Protein AF-A0A820LUJ0-F1 (afdb_monomer_lite)

Radius of gyration: 14.45 Å; chains: 1; bounding box: 34×30×37 Å

pLDDT: mean 85.93, std 10.49, range [43.84, 97.5]

Sequence (114 aa):
TFLNFIITHALKACANMEDLQRGSTIRRLISSCIKDDYYISASLIHLYMQCGDITNAQLLFDTTTKKNIINIFLKGYIKNNQPNKAIDLFNEIKNPNEIIINLLFNACAQQKNH

Organism: NCBI:txid392033

Foldseek 3Di:
DVVLVVLLVQLQVLLVVLPPPSNVVSCVVCVVPCLVDPSNLLSSLLSCLSNVVNVVNVVSVVSDDDPVSLLSNLVSCLVNVNLVVNVVSLVPDPDDDPSSVVSNVVSVVVVVVD

Secondary structure (DSSP, 8-state):
-HHHHHHHHHHHHHHHTT-HHHHHHHHHHTTTTTTT-HHHHHHHHHHHHHTT-HHHHHHHHTT---HHHHHHHHHHHHHTT-HHHHHHHHHT-SS--HHHHHHHHHHHHHHTT-

InterPro domains:
  IPR002885 Pentatricopeptide repeat [PF01535] (71-94)
  IPR002885 Pentatricopeptide repeat [TIGR00756] (70-94)
  IPR011990 Tetratricopeptide-like helical domain superfamily [G3DSA:1.25.40.10] (1-114)
  IPR046960 Pentatricopeptide repeat-containing protein At4g14850-like, plant [PTHR47926] (5-110)

Structure (mmCIF, N/CA/C/O backbone):
data_AF-A0A820LUJ0-F1
#
_entry.id   AF-A0A820LUJ0-F1
#
loop_
_atom_site.group_PDB
_atom_site.id
_atom_site.type_symbol
_atom_site.label_atom_id
_atom_site.label_alt_id
_atom_site.label_comp_id
_atom_site.label_asym_id
_atom_site.label_entity_id
_atom_site.label_seq_id
_atom_site.pdbx_PDB_ins_code
_atom_site.Cartn_x
_atom_site.Cartn_y
_atom_site.Cartn_z
_atom_site.occupancy
_atom_site.B_iso_or_equiv
_atom_site.auth_seq_id
_atom_site.auth_comp_id
_atom_site.auth_asym_id
_atom_site.auth_atom_id
_atom_site.pdbx_PDB_model_num
ATOM 1 N N . THR A 1 1 ? 16.596 -9.100 -8.887 1.00 73.62 1 THR A N 1
ATOM 2 C CA . THR A 1 1 ? 17.272 -8.722 -7.621 1.00 73.62 1 THR A CA 1
ATOM 3 C C . THR A 1 1 ? 17.682 -7.253 -7.578 1.00 73.62 1 THR A C 1
ATOM 5 O O . THR A 1 1 ? 17.145 -6.544 -6.744 1.00 73.62 1 THR A O 1
ATOM 8 N N . PHE A 1 2 ? 18.533 -6.737 -8.480 1.00 84.31 2 PHE A N 1
ATOM 9 C CA . PHE A 1 2 ? 18.874 -5.295 -8.509 1.00 84.31 2 PHE A CA 1
ATOM 10 C C . PHE A 1 2 ? 17.823 -4.421 -9.224 1.00 84.31 2 PHE A C 1
ATOM 12 O O . PHE A 1 2 ? 17.428 -3.376 -8.714 1.00 84.31 2 PHE A O 1
ATOM 19 N N . LEU A 1 3 ? 17.288 -4.878 -10.362 1.00 86.12 3 LEU A N 1
ATOM 20 C CA . LEU A 1 3 ? 16.253 -4.141 -11.102 1.00 86.12 3 LEU A CA 1
ATOM 21 C C . LEU A 1 3 ? 14.985 -3.908 -10.257 1.00 86.12 3 LEU A C 1
ATOM 23 O O . LEU A 1 3 ? 14.493 -2.787 -10.173 1.00 86.12 3 LEU A O 1
ATOM 27 N N . ASN A 1 4 ? 14.513 -4.940 -9.552 1.00 88.94 4 ASN A N 1
ATOM 28 C CA . ASN A 1 4 ? 13.347 -4.843 -8.664 1.00 88.94 4 ASN A CA 1
ATOM 29 C C . ASN A 1 4 ? 13.567 -3.835 -7.526 1.00 88.94 4 ASN A C 1
ATOM 31 O O . ASN A 1 4 ? 12.636 -3.132 -7.133 1.00 88.94 4 ASN A O 1
ATOM 35 N N . PHE A 1 5 ? 14.805 -3.711 -7.033 1.00 89.81 5 PHE A N 1
ATOM 36 C CA . PHE A 1 5 ? 15.167 -2.701 -6.041 1.00 89.81 5 PHE A CA 1
ATOM 37 C C . PHE A 1 5 ? 15.033 -1.281 -6.606 1.00 89.81 5 PHE A C 1
ATOM 39 O O . PHE A 1 5 ? 14.419 -0.434 -5.954 1.00 89.81 5 PHE A O 1
ATOM 46 N N . ILE A 1 6 ? 15.533 -1.027 -7.823 1.00 93.75 6 ILE A N 1
ATOM 47 C CA . ILE A 1 6 ? 15.387 0.274 -8.499 1.00 93.75 6 ILE A CA 1
ATOM 48 C C . ILE A 1 6 ? 13.909 0.598 -8.724 1.00 93.75 6 ILE A C 1
ATOM 50 O O . ILE A 1 6 ? 13.467 1.695 -8.390 1.00 93.75 6 ILE A O 1
ATOM 54 N N . ILE A 1 7 ? 13.130 -0.367 -9.221 1.00 93.62 7 ILE A N 1
ATOM 55 C CA . ILE A 1 7 ? 11.686 -0.215 -9.448 1.00 93.62 7 ILE A CA 1
ATOM 56 C C . ILE A 1 7 ? 10.972 0.171 -8.146 1.00 93.62 7 ILE A C 1
ATOM 58 O O . ILE A 1 7 ? 10.219 1.141 -8.112 1.00 93.62 7 ILE A O 1
ATOM 62 N N . THR A 1 8 ? 11.252 -0.547 -7.056 1.00 93.88 8 THR A N 1
ATOM 63 C CA . THR A 1 8 ? 10.688 -0.275 -5.724 1.00 93.88 8 THR A CA 1
ATOM 64 C C . THR A 1 8 ? 11.006 1.156 -5.268 1.00 93.88 8 THR A C 1
ATOM 66 O O . THR A 1 8 ? 10.128 1.852 -4.759 1.00 93.88 8 THR A O 1
ATOM 69 N N . HIS A 1 9 ? 12.240 1.633 -5.469 1.00 94.94 9 HIS A N 1
ATOM 70 C CA . HIS A 1 9 ? 12.636 2.998 -5.100 1.00 94.94 9 HIS A CA 1
ATOM 71 C C . HIS A 1 9 ? 11.980 4.062 -5.980 1.00 94.94 9 HIS A C 1
ATOM 73 O O . HIS A 1 9 ? 11.495 5.063 -5.457 1.00 94.94 9 HIS A O 1
ATOM 79 N N . ALA A 1 10 ? 11.902 3.831 -7.291 1.00 96.44 10 ALA A N 1
ATOM 80 C CA . ALA A 1 10 ? 11.227 4.733 -8.217 1.00 96.44 10 ALA A CA 1
ATOM 81 C C . ALA A 1 10 ? 9.733 4.874 -7.881 1.00 96.44 10 ALA A C 1
ATOM 83 O O . ALA A 1 10 ? 9.208 5.986 -7.840 1.00 96.44 10 ALA A O 1
ATOM 84 N N . LEU A 1 11 ? 9.060 3.765 -7.556 1.00 96.44 11 LEU A N 1
ATOM 85 C CA . LEU A 1 11 ? 7.662 3.770 -7.119 1.00 96.44 11 LEU A CA 1
ATOM 86 C C . LEU A 1 11 ? 7.473 4.526 -5.800 1.00 96.44 11 LEU A C 1
ATOM 88 O O . LEU A 1 11 ? 6.550 5.327 -5.687 1.00 96.44 11 LEU A O 1
ATOM 92 N N . LYS A 1 12 ? 8.365 4.328 -4.820 1.00 95.12 12 LYS A N 1
ATOM 93 C CA . LYS A 1 12 ? 8.344 5.094 -3.562 1.00 95.12 12 LYS A CA 1
ATOM 94 C C . LYS A 1 12 ? 8.543 6.592 -3.795 1.00 95.12 12 LYS A C 1
ATOM 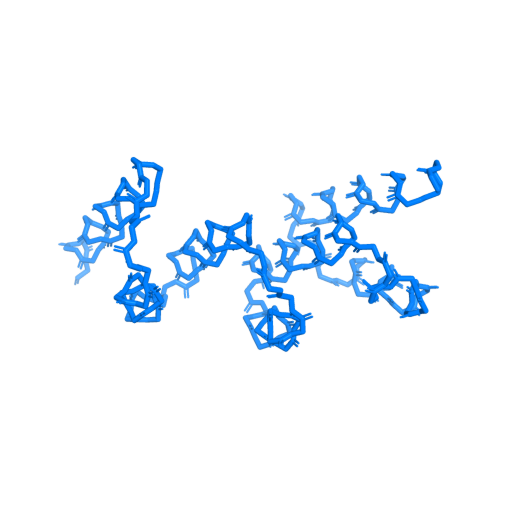96 O O . LYS A 1 12 ? 7.860 7.389 -3.163 1.00 95.12 12 LYS A O 1
ATOM 101 N N . ALA A 1 13 ? 9.436 6.976 -4.707 1.00 97.12 13 ALA A N 1
ATOM 102 C CA . ALA A 1 13 ? 9.630 8.377 -5.069 1.00 97.12 13 ALA A CA 1
ATOM 103 C C . ALA A 1 13 ? 8.364 8.974 -5.704 1.00 97.12 13 ALA A C 1
ATOM 105 O O . ALA A 1 13 ? 7.941 10.052 -5.296 1.00 97.12 13 ALA A O 1
ATOM 106 N N . CYS A 1 14 ? 7.707 8.246 -6.617 1.00 97.50 14 CYS A N 1
ATOM 107 C CA . CYS A 1 14 ? 6.420 8.663 -7.185 1.00 97.50 14 CYS A CA 1
ATOM 108 C C . CYS A 1 14 ? 5.337 8.799 -6.104 1.00 97.50 14 CYS A C 1
ATOM 110 O O . CYS A 1 14 ? 4.591 9.768 -6.117 1.00 97.50 14 CYS A O 1
ATOM 112 N N . ALA A 1 15 ? 5.287 7.873 -5.140 1.00 96.44 15 ALA A N 1
ATOM 113 C CA . ALA A 1 15 ? 4.336 7.909 -4.030 1.00 96.44 15 ALA A CA 1
ATOM 114 C C . ALA A 1 15 ? 4.527 9.147 -3.142 1.00 96.44 15 ALA A C 1
ATOM 116 O O . ALA A 1 15 ? 3.555 9.803 -2.787 1.00 96.44 15 ALA A O 1
ATOM 117 N N . ASN A 1 16 ? 5.777 9.496 -2.823 1.00 95.62 16 ASN A N 1
ATOM 118 C CA . ASN A 1 16 ? 6.098 10.681 -2.023 1.00 95.62 16 ASN A CA 1
ATOM 119 C C . ASN A 1 16 ? 5.792 11.997 -2.754 1.00 95.62 16 ASN A C 1
ATOM 121 O O . ASN A 1 16 ? 5.572 13.014 -2.107 1.00 95.62 16 ASN A O 1
ATOM 125 N N . MET A 1 17 ? 5.814 11.980 -4.088 1.00 96.62 17 MET A N 1
ATOM 126 C CA . MET A 1 17 ? 5.427 13.112 -4.936 1.00 96.62 17 MET A CA 1
ATOM 127 C C . MET A 1 17 ? 3.933 13.104 -5.287 1.00 96.62 17 MET A C 1
ATOM 129 O O . MET A 1 17 ? 3.483 13.995 -5.997 1.00 96.62 17 MET A O 1
ATOM 133 N N . GLU A 1 18 ? 3.192 12.079 -4.853 1.00 95.94 18 GLU A N 1
ATOM 134 C CA . GLU A 1 18 ? 1.799 11.821 -5.238 1.00 95.94 18 GLU A CA 1
ATOM 135 C C . GLU A 1 18 ? 1.578 11.784 -6.770 1.00 95.94 18 GLU A C 1
ATOM 137 O O . GLU A 1 18 ? 0.481 12.019 -7.273 1.00 95.94 18 GLU A O 1
ATOM 142 N N . ASP A 1 19 ? 2.613 11.413 -7.535 1.00 97.25 19 ASP A N 1
ATOM 143 C CA . ASP A 1 19 ? 2.608 11.398 -9.002 1.00 97.25 19 ASP A CA 1
ATOM 144 C C . ASP A 1 19 ? 2.116 10.049 -9.552 1.00 97.25 19 ASP A C 1
ATOM 146 O O . ASP A 1 19 ? 2.884 9.130 -9.882 1.00 97.25 19 ASP A O 1
ATOM 150 N N . LEU A 1 20 ? 0.792 9.938 -9.665 1.00 96.31 20 LEU A N 1
ATOM 151 C CA . LEU A 1 20 ? 0.120 8.739 -10.163 1.00 96.31 20 LEU A CA 1
ATOM 152 C C . LEU A 1 20 ? 0.459 8.434 -11.629 1.00 96.31 20 LEU A C 1
ATOM 154 O O . LEU A 1 20 ? 0.493 7.265 -12.027 1.00 96.31 20 LEU A O 1
ATOM 158 N N . GLN A 1 21 ? 0.717 9.464 -12.440 1.00 96.44 21 GLN A N 1
ATOM 159 C CA . GLN A 1 21 ? 0.994 9.323 -13.871 1.00 96.44 21 GLN A CA 1
ATOM 160 C C . GLN A 1 21 ? 2.333 8.619 -14.100 1.00 96.44 21 GLN A C 1
ATOM 162 O O . GLN A 1 21 ? 2.406 7.619 -14.831 1.00 96.44 21 GLN A O 1
ATOM 167 N N . ARG A 1 22 ? 3.394 9.080 -13.426 1.00 95.56 22 ARG A N 1
ATOM 168 C CA . ARG A 1 22 ? 4.712 8.432 -13.501 1.00 95.56 22 ARG A CA 1
ATOM 169 C C . ARG A 1 22 ? 4.674 7.023 -12.929 1.00 95.56 22 ARG A C 1
ATOM 171 O O . ARG A 1 22 ? 5.148 6.087 -13.574 1.00 95.56 22 ARG A O 1
ATOM 178 N N . GLY A 1 23 ? 4.041 6.841 -11.775 1.00 95.31 23 GLY A N 1
ATOM 179 C CA . GLY A 1 23 ? 3.920 5.525 -11.157 1.00 95.31 23 GLY A CA 1
ATOM 180 C C . GLY A 1 23 ? 3.129 4.516 -12.006 1.00 95.31 23 GLY A C 1
ATOM 181 O O . GLY A 1 23 ? 3.538 3.362 -12.148 1.00 95.31 23 GLY A O 1
ATOM 182 N N . SER A 1 24 ? 2.057 4.954 -12.672 1.00 93.69 24 SER A N 1
ATOM 183 C CA . SER A 1 24 ? 1.282 4.115 -13.600 1.00 93.69 24 SER A CA 1
ATOM 184 C C . SER A 1 24 ? 2.052 3.772 -14.875 1.00 93.69 24 SER A C 1
ATOM 186 O O . SER A 1 24 ? 1.907 2.669 -15.409 1.00 93.69 24 SER A O 1
ATOM 188 N N . THR A 1 25 ? 2.911 4.681 -15.341 1.00 95.38 25 THR A N 1
ATOM 189 C CA . THR A 1 25 ? 3.833 4.399 -16.448 1.00 95.38 25 THR A CA 1
ATOM 190 C C . THR A 1 25 ? 4.806 3.288 -16.064 1.00 95.38 25 THR A C 1
ATOM 192 O O . THR A 1 25 ? 4.964 2.334 -16.827 1.00 95.38 25 THR A O 1
ATOM 195 N N . ILE A 1 26 ? 5.380 3.349 -14.856 1.00 94.00 26 ILE A N 1
ATOM 196 C CA . ILE A 1 26 ? 6.233 2.282 -14.319 1.00 94.00 26 ILE A CA 1
ATOM 197 C C . ILE A 1 26 ? 5.448 0.967 -14.238 1.00 94.00 26 ILE A C 1
ATOM 199 O O . ILE A 1 26 ? 5.928 -0.032 -14.769 1.00 94.00 26 ILE A O 1
ATOM 203 N N . ARG A 1 27 ? 4.224 0.959 -13.678 1.00 92.50 27 ARG A N 1
ATOM 204 C CA . ARG A 1 27 ? 3.366 -0.246 -13.607 1.00 92.50 27 ARG A CA 1
ATOM 205 C C . ARG A 1 27 ? 3.221 -0.933 -14.966 1.00 92.50 27 ARG A C 1
ATOM 207 O O . ARG A 1 27 ? 3.350 -2.152 -15.049 1.00 92.50 27 ARG A O 1
ATOM 214 N N . ARG A 1 28 ? 2.939 -0.166 -16.025 1.00 92.31 28 ARG A N 1
ATOM 215 C CA . ARG A 1 28 ? 2.751 -0.708 -17.380 1.00 92.31 28 ARG A CA 1
ATOM 216 C C . ARG A 1 28 ? 4.014 -1.402 -17.897 1.00 92.31 28 ARG A C 1
ATOM 218 O O . ARG A 1 28 ? 3.903 -2.462 -18.504 1.00 92.31 28 ARG A O 1
ATOM 225 N N . LEU A 1 29 ? 5.190 -0.839 -17.615 1.00 91.06 29 LEU A N 1
ATOM 226 C CA . LEU A 1 29 ? 6.485 -1.397 -18.025 1.00 91.06 29 LEU A CA 1
ATOM 227 C C . LEU A 1 29 ? 6.858 -2.678 -17.266 1.00 91.06 29 LEU A C 1
ATOM 229 O O . LEU A 1 29 ? 7.558 -3.521 -17.813 1.00 91.06 29 LEU A O 1
ATOM 233 N N . ILE A 1 30 ? 6.389 -2.832 -16.026 1.00 90.06 30 ILE A N 1
ATOM 234 C CA . ILE A 1 30 ? 6.780 -3.940 -15.139 1.00 90.06 30 ILE A CA 1
ATOM 235 C C . ILE A 1 30 ? 5.678 -4.989 -14.955 1.00 90.06 30 ILE A C 1
ATOM 237 O O . ILE A 1 30 ? 5.752 -5.776 -14.017 1.00 90.06 30 ILE A O 1
ATOM 241 N N . SER A 1 31 ? 4.647 -4.996 -15.806 1.00 84.81 31 SER A N 1
ATOM 242 C CA . SER A 1 31 ? 3.427 -5.803 -15.620 1.00 84.81 31 SER A CA 1
ATOM 243 C C . SER A 1 31 ? 3.685 -7.294 -15.352 1.00 84.81 31 SER A C 1
ATOM 245 O O . SER A 1 31 ? 3.004 -7.881 -14.512 1.00 84.81 31 SER A O 1
ATOM 247 N N . SER A 1 32 ? 4.704 -7.883 -15.983 1.00 80.50 32 SER A N 1
ATOM 248 C CA . SER A 1 32 ? 5.125 -9.272 -15.759 1.00 80.50 32 SER A CA 1
ATOM 249 C C . SER A 1 32 ? 5.793 -9.509 -14.400 1.00 80.50 32 SER A C 1
ATOM 251 O O . SER A 1 32 ? 5.730 -10.614 -13.886 1.00 80.50 32 SER A O 1
ATOM 253 N N . CYS A 1 33 ? 6.412 -8.494 -13.796 1.00 79.06 33 CYS A N 1
ATOM 254 C CA . CYS A 1 33 ? 7.173 -8.617 -12.549 1.00 79.06 33 CYS A CA 1
ATOM 255 C C . CYS A 1 33 ? 6.328 -8.403 -11.284 1.00 79.06 33 CYS A C 1
ATOM 257 O O . CYS A 1 33 ? 6.798 -8.686 -10.185 1.00 79.06 33 CYS A O 1
ATOM 259 N N . ILE A 1 34 ? 5.109 -7.863 -11.410 1.00 78.06 34 ILE A N 1
ATOM 260 C CA . ILE A 1 34 ? 4.295 -7.436 -10.257 1.00 78.06 34 ILE A CA 1
ATOM 261 C C . ILE A 1 34 ? 3.926 -8.627 -9.368 1.00 78.06 34 ILE A C 1
ATOM 263 O O . ILE A 1 34 ? 4.103 -8.560 -8.154 1.00 78.06 34 ILE A O 1
ATOM 267 N N . LYS A 1 35 ? 3.437 -9.718 -9.970 1.00 74.44 35 LYS A N 1
ATOM 268 C CA . LYS A 1 35 ? 2.968 -10.904 -9.233 1.00 74.44 35 LYS A CA 1
ATOM 269 C C . LYS A 1 35 ? 4.110 -11.688 -8.582 1.00 74.44 35 LYS A C 1
ATOM 271 O O . LYS A 1 35 ? 3.902 -12.311 -7.546 1.00 74.44 35 LYS A O 1
ATOM 276 N N . ASP A 1 36 ? 5.304 -11.601 -9.159 1.00 78.50 36 ASP A N 1
ATOM 277 C CA . ASP A 1 36 ? 6.467 -12.378 -8.731 1.00 78.50 36 ASP A CA 1
ATOM 278 C C . ASP A 1 36 ? 7.282 -11.674 -7.634 1.00 78.50 36 ASP A C 1
ATOM 280 O O . ASP A 1 36 ? 8.086 -12.313 -6.954 1.00 78.50 36 ASP A O 1
ATOM 284 N N . ASP A 1 37 ? 7.079 -10.364 -7.426 1.00 86.38 37 ASP A N 1
ATOM 285 C CA . ASP A 1 37 ? 7.819 -9.582 -6.434 1.00 86.38 37 ASP A CA 1
ATOM 286 C C . ASP A 1 37 ? 6.901 -8.828 -5.460 1.00 86.38 37 ASP A C 1
ATOM 288 O O . ASP A 1 37 ? 6.231 -7.837 -5.771 1.00 86.38 37 ASP A O 1
ATOM 292 N N . TYR A 1 38 ? 6.948 -9.281 -4.209 1.00 87.25 38 TYR A N 1
ATOM 293 C CA . TYR A 1 38 ? 6.209 -8.698 -3.097 1.00 87.25 38 TYR A CA 1
ATOM 294 C C . TYR A 1 38 ? 6.530 -7.212 -2.856 1.00 87.25 38 TYR A C 1
ATOM 296 O O . TYR A 1 38 ? 5.630 -6.437 -2.534 1.00 87.25 38 TYR A O 1
ATOM 304 N N . TYR A 1 39 ? 7.794 -6.799 -2.976 1.00 88.88 39 TYR A N 1
ATOM 305 C CA . TYR A 1 39 ? 8.205 -5.423 -2.690 1.00 88.88 39 TYR A CA 1
ATOM 306 C C . TYR A 1 39 ? 7.738 -4.459 -3.777 1.00 88.88 39 TYR A C 1
ATOM 308 O O . TYR A 1 39 ? 7.344 -3.332 -3.461 1.00 88.88 39 TYR A O 1
ATOM 316 N N . ILE A 1 40 ? 7.721 -4.914 -5.033 1.00 91.56 40 ILE A N 1
ATOM 317 C CA . ILE A 1 40 ? 7.122 -4.170 -6.146 1.00 91.56 40 ILE A CA 1
ATOM 318 C C . ILE A 1 40 ? 5.622 -3.993 -5.904 1.00 91.56 40 ILE A C 1
ATOM 320 O O . ILE A 1 40 ? 5.137 -2.861 -5.927 1.00 91.56 40 ILE A O 1
ATOM 324 N N . SER A 1 41 ? 4.905 -5.081 -5.604 1.00 91.06 41 SER A N 1
ATOM 325 C CA . SER A 1 41 ? 3.468 -5.034 -5.302 1.00 91.06 41 SER A CA 1
ATOM 326 C C . SER A 1 41 ? 3.153 -4.096 -4.133 1.00 91.06 41 SER A C 1
ATOM 328 O O . SER A 1 41 ? 2.322 -3.199 -4.264 1.00 91.06 41 SER A O 1
ATOM 330 N N . ALA A 1 42 ? 3.875 -4.216 -3.016 1.00 91.56 42 ALA A N 1
ATOM 331 C CA . ALA A 1 42 ? 3.696 -3.340 -1.859 1.00 91.56 42 ALA A CA 1
ATOM 332 C C . ALA A 1 42 ? 3.998 -1.863 -2.181 1.00 91.56 42 ALA A C 1
ATOM 334 O O . ALA A 1 42 ? 3.324 -0.971 -1.668 1.00 91.56 42 ALA A O 1
ATOM 335 N N . SER A 1 43 ? 4.979 -1.586 -3.048 1.00 93.50 43 SER A N 1
ATOM 336 C CA . SER A 1 43 ? 5.317 -0.214 -3.456 1.00 93.50 43 SER A CA 1
ATOM 337 C C . SER A 1 43 ? 4.286 0.389 -4.409 1.00 93.50 43 SER A C 1
ATOM 339 O O . SER A 1 43 ? 3.999 1.578 -4.299 1.00 93.50 43 SER A O 1
ATOM 341 N N . LEU A 1 44 ? 3.695 -0.416 -5.301 1.00 94.19 44 LEU A N 1
ATOM 342 C CA . LEU A 1 44 ? 2.562 -0.001 -6.135 1.00 94.19 44 LEU A CA 1
ATOM 343 C C . LEU A 1 44 ? 1.323 0.290 -5.287 1.00 94.19 44 LEU A C 1
ATOM 345 O O . LEU A 1 44 ? 0.696 1.326 -5.469 1.00 94.19 44 LEU A O 1
ATOM 349 N N . ILE A 1 45 ? 1.000 -0.579 -4.327 1.00 94.25 45 ILE A N 1
ATOM 350 C CA . ILE A 1 45 ? -0.097 -0.344 -3.380 1.00 94.25 45 ILE A CA 1
ATOM 351 C C . ILE A 1 45 ? 0.142 0.954 -2.605 1.00 94.25 45 ILE A C 1
ATOM 353 O O . ILE A 1 45 ? -0.760 1.780 -2.501 1.00 94.25 45 ILE A O 1
ATOM 357 N N . HIS A 1 46 ? 1.360 1.168 -2.095 1.00 94.88 46 HIS A N 1
ATOM 358 C CA . HIS A 1 46 ? 1.700 2.403 -1.392 1.00 94.88 46 HIS A CA 1
ATOM 359 C C . HIS A 1 46 ? 1.507 3.638 -2.279 1.00 94.88 46 HIS A C 1
ATOM 361 O O . HIS A 1 46 ? 0.864 4.585 -1.841 1.00 94.88 46 HIS A O 1
ATOM 367 N N . LEU A 1 47 ? 1.997 3.615 -3.523 1.00 96.12 47 LEU A N 1
ATOM 368 C CA . LEU A 1 47 ? 1.754 4.671 -4.509 1.00 96.12 47 LEU A CA 1
ATOM 369 C C . LEU A 1 47 ? 0.257 4.952 -4.677 1.00 96.12 47 LEU A C 1
ATOM 371 O O . LEU A 1 47 ? -0.165 6.095 -4.535 1.00 96.12 47 LEU A O 1
ATOM 375 N N . TYR A 1 48 ? -0.540 3.920 -4.947 1.00 96.50 48 TYR A N 1
ATOM 376 C CA . TYR A 1 48 ? -1.971 4.076 -5.185 1.00 96.50 48 TYR A CA 1
ATOM 377 C C . TYR A 1 48 ? -2.701 4.670 -3.981 1.00 96.50 48 TYR A C 1
ATOM 379 O O . TYR A 1 48 ? -3.468 5.617 -4.140 1.00 96.50 48 TYR A O 1
ATOM 387 N N . MET A 1 49 ? -2.393 4.202 -2.770 1.00 95.12 49 MET A N 1
ATOM 388 C CA . MET A 1 49 ? -2.963 4.770 -1.548 1.00 95.12 49 MET A CA 1
ATOM 389 C C . MET A 1 49 ? -2.511 6.218 -1.306 1.00 95.12 49 MET A C 1
ATOM 391 O O . MET A 1 49 ? -3.307 7.015 -0.815 1.00 95.12 49 MET A O 1
ATOM 395 N N . GLN A 1 50 ? -1.267 6.582 -1.644 1.00 94.56 50 GLN A N 1
ATOM 396 C CA . GLN A 1 50 ? -0.787 7.964 -1.510 1.00 94.56 50 GLN A CA 1
ATOM 397 C C . GLN A 1 50 ? -1.473 8.917 -2.494 1.00 94.56 50 GLN A C 1
ATOM 399 O O . GLN A 1 50 ? -1.770 10.042 -2.103 1.00 94.56 50 GLN A O 1
ATOM 404 N N . CYS A 1 51 ? -1.760 8.462 -3.716 1.00 95.44 51 CYS A N 1
ATOM 405 C CA . CYS A 1 51 ? -2.445 9.238 -4.755 1.00 95.44 51 CYS A CA 1
ATOM 406 C C . CYS A 1 51 ? -3.984 9.166 -4.685 1.00 95.44 51 CYS A C 1
ATOM 408 O O . CYS A 1 51 ? -4.654 9.693 -5.570 1.00 95.44 51 CYS A O 1
ATOM 410 N N . GLY A 1 52 ? -4.555 8.467 -3.700 1.00 94.12 52 GLY A N 1
ATOM 411 C CA . GLY A 1 52 ? -6.006 8.316 -3.541 1.00 94.12 52 GLY A CA 1
ATOM 412 C C . GLY A 1 52 ? -6.695 7.344 -4.505 1.00 94.12 52 GLY A C 1
ATOM 413 O O . GLY A 1 52 ? -7.920 7.243 -4.506 1.00 94.12 52 GLY A O 1
ATOM 414 N N . ASP A 1 53 ? -5.940 6.565 -5.279 1.00 95.56 53 ASP A N 1
ATOM 415 C CA . ASP A 1 53 ? -6.471 5.519 -6.158 1.00 95.56 53 ASP A CA 1
ATOM 416 C C . ASP A 1 53 ? -6.685 4.210 -5.381 1.00 95.56 53 ASP A C 1
ATOM 418 O O . ASP A 1 53 ? -6.000 3.197 -5.548 1.00 95.56 53 ASP A O 1
ATOM 422 N N . ILE A 1 54 ? -7.645 4.255 -4.461 1.00 94.06 54 ILE A N 1
ATOM 423 C CA . ILE A 1 54 ? -7.946 3.153 -3.539 1.00 94.06 54 ILE A CA 1
ATOM 424 C C . ILE A 1 54 ? -8.349 1.887 -4.303 1.00 94.06 54 ILE A C 1
ATOM 426 O O . ILE A 1 54 ? -7.991 0.783 -3.896 1.00 94.06 54 ILE A O 1
ATOM 430 N N . THR A 1 55 ? -9.064 2.037 -5.417 1.00 93.12 55 THR A N 1
ATOM 431 C CA . THR A 1 55 ? -9.559 0.917 -6.222 1.00 93.12 55 THR A CA 1
ATOM 432 C C . THR A 1 55 ? -8.407 0.072 -6.759 1.00 93.12 55 THR A C 1
ATOM 434 O O . THR A 1 55 ? -8.393 -1.142 -6.555 1.00 93.12 55 THR A O 1
ATOM 437 N N . ASN A 1 56 ? -7.399 0.691 -7.389 1.00 92.00 56 ASN A N 1
ATOM 438 C CA . ASN A 1 56 ? -6.242 -0.051 -7.899 1.00 92.00 56 ASN A CA 1
ATOM 439 C C . ASN A 1 56 ? -5.365 -0.623 -6.780 1.00 92.00 56 ASN A C 1
ATOM 441 O O . ASN A 1 56 ? -4.782 -1.696 -6.951 1.00 92.00 56 ASN A O 1
ATOM 445 N N . ALA A 1 57 ? -5.295 0.046 -5.625 1.00 92.88 57 ALA A N 1
ATOM 446 C CA . ALA A 1 57 ? -4.644 -0.529 -4.455 1.00 92.88 57 ALA A CA 1
ATOM 447 C C . ALA A 1 57 ? -5.345 -1.827 -4.018 1.00 92.88 57 ALA A C 1
ATOM 449 O O . ALA A 1 57 ? -4.680 -2.853 -3.880 1.00 92.88 57 ALA A O 1
ATOM 450 N N . GLN A 1 58 ? -6.670 -1.803 -3.843 1.00 90.25 58 GLN A N 1
ATOM 451 C CA . GLN A 1 58 ? -7.467 -2.961 -3.412 1.00 90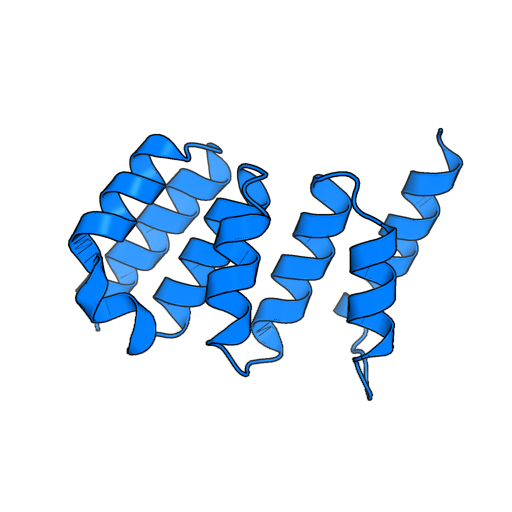.25 58 GLN A CA 1
ATOM 452 C C . GLN A 1 58 ? -7.356 -4.138 -4.393 1.00 90.25 58 GLN A C 1
ATOM 454 O O . GLN A 1 58 ? -7.099 -5.260 -3.970 1.00 90.25 58 GLN A O 1
ATOM 459 N N . LEU A 1 59 ? -7.410 -3.872 -5.702 1.00 89.00 59 LEU A N 1
ATOM 460 C CA . LEU A 1 59 ? -7.197 -4.889 -6.743 1.00 89.00 59 LEU A CA 1
ATOM 461 C C . LEU A 1 59 ? -5.860 -5.634 -6.590 1.00 89.00 59 LEU A C 1
ATOM 463 O O . LEU A 1 59 ? -5.782 -6.835 -6.841 1.00 89.00 59 LEU A O 1
ATOM 467 N N . LEU A 1 60 ? -4.796 -4.933 -6.187 1.00 86.69 60 LEU A N 1
ATOM 468 C CA . LEU A 1 60 ? -3.508 -5.565 -5.894 1.00 86.69 60 LEU A CA 1
ATOM 469 C C . LEU A 1 60 ? -3.518 -6.282 -4.541 1.00 86.69 60 LEU A C 1
ATOM 471 O O . LEU A 1 60 ? -2.909 -7.344 -4.422 1.00 86.69 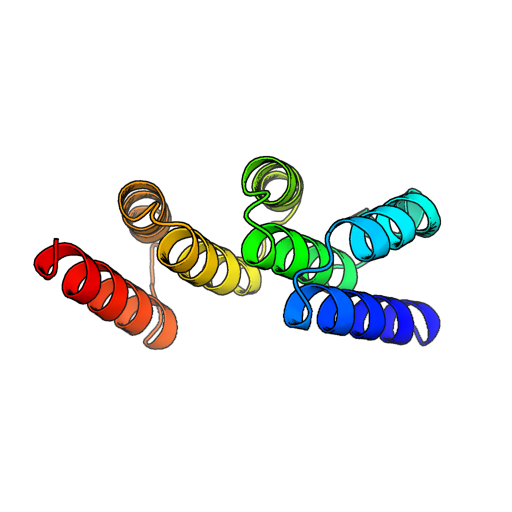60 LEU A O 1
ATOM 475 N N . PHE A 1 61 ? -4.217 -5.743 -3.541 1.00 82.31 61 PHE A N 1
ATOM 476 C CA . PHE A 1 61 ? -4.330 -6.350 -2.215 1.00 82.31 61 PHE A CA 1
ATOM 477 C C . PHE A 1 61 ? -4.920 -7.751 -2.254 1.00 82.31 61 PHE A C 1
ATOM 479 O O . PHE A 1 61 ? -4.333 -8.653 -1.661 1.00 82.31 61 PHE A O 1
ATOM 486 N N . ASP A 1 62 ? -5.996 -7.945 -3.018 1.00 77.62 62 ASP A N 1
ATOM 487 C CA . ASP A 1 62 ? -6.687 -9.234 -3.153 1.00 77.62 62 ASP A CA 1
ATOM 488 C C . ASP A 1 62 ? -5.765 -10.339 -3.695 1.00 77.62 62 ASP A C 1
ATOM 490 O O . ASP A 1 62 ? -5.977 -11.529 -3.468 1.00 77.62 62 ASP A O 1
ATOM 494 N N . THR A 1 63 ? -4.687 -9.946 -4.378 1.00 73.19 63 THR A N 1
ATOM 495 C CA . THR A 1 63 ? -3.665 -10.860 -4.902 1.00 73.19 63 THR A CA 1
ATOM 496 C C . THR A 1 63 ? -2.484 -11.083 -3.948 1.00 73.19 63 THR A C 1
ATOM 498 O O . THR A 1 63 ? -1.585 -11.866 -4.255 1.00 73.19 63 THR A O 1
ATOM 501 N N . THR A 1 64 ? -2.463 -10.432 -2.777 1.00 68.12 64 THR A N 1
ATOM 502 C CA . THR A 1 64 ? -1.336 -10.436 -1.828 1.00 68.12 64 THR A CA 1
ATOM 503 C C . THR A 1 64 ? -1.743 -10.878 -0.415 1.00 68.12 64 THR A C 1
ATOM 505 O O . THR A 1 64 ? -2.560 -10.258 0.247 1.00 68.12 64 THR A O 1
ATOM 508 N N . THR A 1 65 ? -1.105 -11.917 0.128 1.00 61.75 65 THR A N 1
ATOM 509 C CA . THR A 1 65 ? -1.486 -12.540 1.419 1.00 61.75 65 THR A CA 1
ATOM 510 C C . THR A 1 65 ? -0.675 -12.076 2.641 1.00 61.75 65 THR A C 1
ATOM 512 O O . THR A 1 65 ? -0.557 -12.807 3.626 1.00 61.75 65 THR A O 1
ATOM 515 N N . LYS A 1 66 ? -0.065 -10.878 2.633 1.00 65.56 66 LYS A N 1
ATOM 516 C CA . LYS A 1 66 ? 0.904 -10.493 3.687 1.00 65.56 66 LYS A CA 1
ATOM 517 C C . LYS A 1 66 ? 0.426 -9.384 4.628 1.00 65.56 66 LYS A C 1
ATOM 519 O O . LYS A 1 66 ? 0.089 -8.281 4.212 1.00 65.56 66 LYS A O 1
ATOM 524 N N . LYS A 1 67 ? 0.594 -9.639 5.934 1.00 65.31 67 LYS A N 1
ATOM 525 C CA . LYS A 1 67 ? 0.353 -8.702 7.055 1.00 65.31 67 LYS A CA 1
ATOM 526 C C . LYS A 1 67 ? 1.039 -7.337 6.897 1.00 65.31 67 LYS A C 1
ATOM 528 O O . LYS A 1 67 ? 0.530 -6.332 7.377 1.00 65.31 67 LYS A O 1
ATOM 533 N N . ASN A 1 68 ? 2.173 -7.294 6.201 1.00 67.75 68 ASN A N 1
ATOM 534 C CA . ASN A 1 68 ? 2.967 -6.081 5.986 1.00 67.75 68 ASN A CA 1
ATOM 535 C C . ASN A 1 68 ? 2.338 -5.081 4.998 1.00 67.75 68 ASN A C 1
ATOM 537 O O . ASN A 1 68 ? 2.899 -4.007 4.819 1.00 67.75 68 ASN A O 1
ATOM 541 N N . ILE A 1 69 ? 1.221 -5.424 4.349 1.00 84.44 69 ILE A N 1
ATOM 542 C CA . ILE A 1 69 ? 0.462 -4.503 3.492 1.00 84.44 69 ILE A CA 1
ATOM 543 C C . ILE A 1 69 ? -0.726 -3.885 4.256 1.00 84.44 69 ILE A C 1
ATOM 545 O O . ILE A 1 69 ? -1.163 -2.783 3.937 1.00 84.44 69 ILE A O 1
ATOM 549 N N . ILE A 1 70 ? -1.195 -4.528 5.332 1.00 86.00 70 ILE A N 1
ATOM 550 C CA . ILE A 1 70 ? -2.343 -4.067 6.133 1.00 86.00 70 ILE A CA 1
ATOM 551 C C . ILE A 1 70 ? -2.102 -2.664 6.704 1.00 86.00 70 ILE A C 1
ATOM 553 O O . ILE A 1 70 ? -2.981 -1.809 6.660 1.00 86.00 70 ILE A O 1
ATOM 557 N N . ASN A 1 71 ? -0.891 -2.384 7.190 1.00 86.75 71 ASN A N 1
ATOM 558 C CA . ASN A 1 71 ? -0.532 -1.055 7.694 1.00 86.75 71 ASN A CA 1
ATOM 559 C C . ASN A 1 71 ? -0.543 0.026 6.594 1.00 86.75 71 ASN A C 1
ATOM 561 O O . ASN A 1 71 ? -0.861 1.176 6.892 1.00 86.75 71 ASN A O 1
ATOM 565 N N . ILE A 1 72 ? -0.209 -0.322 5.345 1.00 89.62 72 ILE A N 1
ATOM 566 C CA . ILE A 1 72 ? -0.278 0.579 4.189 1.00 89.62 72 ILE A CA 1
ATOM 567 C C . ILE A 1 72 ? -1.743 0.917 3.909 1.00 89.62 72 ILE A C 1
ATOM 569 O O . ILE A 1 72 ? -2.066 2.093 3.751 1.00 89.62 72 ILE A O 1
ATOM 573 N N . PHE A 1 73 ? -2.631 -0.081 3.928 1.00 89.94 73 PHE A N 1
ATOM 574 C CA . PHE A 1 73 ? -4.066 0.142 3.748 1.00 89.94 73 PHE A CA 1
ATOM 575 C C . PHE A 1 73 ? -4.685 0.955 4.868 1.00 89.94 73 PHE A C 1
ATOM 577 O O . PHE A 1 73 ? -5.373 1.921 4.575 1.00 89.94 73 PHE A O 1
ATOM 584 N N . LEU A 1 74 ? -4.406 0.634 6.133 1.00 89.19 74 LEU A N 1
ATOM 585 C CA . LEU A 1 74 ? -4.924 1.408 7.263 1.00 89.19 74 LEU A CA 1
ATOM 586 C C . LEU A 1 74 ? -4.508 2.879 7.158 1.00 89.19 74 LEU A C 1
ATOM 588 O O . LEU A 1 74 ? -5.363 3.760 7.179 1.00 89.19 74 LEU A O 1
ATOM 592 N N . LYS A 1 75 ? -3.212 3.155 6.952 1.00 87.88 75 LYS A N 1
ATOM 593 C CA . LYS A 1 75 ? -2.710 4.526 6.752 1.00 87.88 75 LYS A CA 1
ATOM 594 C C . LYS A 1 75 ? -3.359 5.206 5.553 1.00 87.88 75 LYS A C 1
ATOM 596 O O . LYS A 1 75 ? -3.731 6.372 5.634 1.00 87.88 75 LYS A O 1
ATOM 601 N N . GLY A 1 76 ? -3.484 4.485 4.446 1.00 90.94 76 GLY A N 1
ATOM 602 C CA . GLY A 1 76 ? -4.067 5.014 3.228 1.00 90.94 76 GLY A CA 1
ATOM 603 C C . GLY A 1 76 ? -5.566 5.293 3.355 1.00 90.94 76 GLY A C 1
ATOM 604 O O . GLY A 1 76 ? -6.022 6.320 2.871 1.00 90.94 76 GLY A O 1
ATOM 605 N N . TYR A 1 77 ? -6.342 4.439 4.019 1.00 91.75 77 TYR A N 1
ATOM 606 C CA . TYR A 1 77 ? -7.763 4.685 4.262 1.00 91.75 77 TYR A CA 1
ATOM 607 C C . TYR A 1 77 ? -7.967 5.908 5.151 1.00 91.75 77 TYR A C 1
ATOM 609 O O . TYR A 1 77 ? -8.815 6.738 4.841 1.00 91.75 77 TYR A O 1
ATOM 617 N N . ILE A 1 78 ? -7.148 6.065 6.194 1.00 86.75 78 ILE A N 1
ATOM 618 C CA . ILE A 1 78 ? -7.154 7.260 7.047 1.00 86.75 78 ILE A CA 1
ATOM 619 C C . ILE A 1 78 ? -6.842 8.509 6.212 1.00 86.75 78 ILE A C 1
ATOM 621 O O . ILE A 1 78 ? -7.632 9.448 6.204 1.00 86.75 78 ILE A O 1
ATOM 625 N N . LYS A 1 79 ? -5.744 8.489 5.439 1.00 88.69 79 LYS A N 1
ATOM 626 C CA . LYS A 1 79 ? -5.338 9.609 4.570 1.00 88.69 79 LYS A CA 1
ATOM 627 C C . LYS A 1 79 ? -6.443 10.012 3.589 1.00 88.69 79 LYS A C 1
ATOM 629 O O . LYS A 1 79 ? -6.658 11.195 3.362 1.00 88.69 79 LYS A O 1
ATOM 634 N N . ASN A 1 80 ? -7.140 9.034 3.016 1.00 90.75 80 ASN A N 1
ATOM 635 C CA . ASN A 1 80 ? -8.169 9.261 2.002 1.00 90.75 80 ASN A CA 1
ATOM 636 C C . ASN A 1 80 ? -9.586 9.413 2.583 1.00 90.75 80 ASN A C 1
ATOM 638 O O . ASN A 1 80 ? -10.563 9.237 1.856 1.00 90.75 80 ASN A O 1
ATOM 642 N N . ASN A 1 81 ? -9.707 9.718 3.879 1.00 89.06 81 ASN A N 1
ATOM 643 C CA . ASN A 1 81 ? -10.980 9.948 4.564 1.00 89.06 81 ASN A CA 1
ATOM 644 C C . ASN A 1 81 ? -11.983 8.782 4.412 1.00 89.06 81 ASN A C 1
ATOM 646 O O . ASN A 1 81 ? -13.175 8.974 4.180 1.00 89.06 81 ASN A O 1
ATOM 650 N N . GLN A 1 82 ? -11.487 7.548 4.527 1.00 88.94 82 GLN A N 1
ATOM 651 C CA . GLN A 1 82 ? -12.262 6.301 4.490 1.00 88.94 82 GLN A CA 1
ATOM 652 C C . GLN A 1 82 ? -12.181 5.550 5.834 1.00 88.94 82 GLN A C 1
ATOM 654 O O . GLN A 1 82 ? -11.753 4.393 5.873 1.00 88.94 82 GLN A O 1
ATOM 659 N N . PRO A 1 83 ? -12.564 6.166 6.965 1.00 84.56 83 PRO A N 1
ATOM 660 C CA . PRO A 1 83 ? -12.346 5.573 8.283 1.00 84.56 83 PRO A CA 1
ATOM 661 C C . PRO A 1 83 ? -13.142 4.278 8.505 1.00 84.56 83 PRO A C 1
ATOM 663 O O . PRO A 1 83 ? -12.633 3.367 9.150 1.00 84.56 83 PRO A O 1
ATOM 666 N N . ASN A 1 84 ? -14.330 4.140 7.906 1.00 87.56 84 ASN A N 1
ATOM 667 C CA . ASN A 1 84 ? -15.120 2.906 7.994 1.00 87.56 84 ASN A CA 1
ATOM 668 C C . ASN A 1 84 ? -14.359 1.716 7.393 1.00 87.56 84 ASN A C 1
ATOM 670 O O . ASN A 1 84 ? -14.208 0.696 8.052 1.00 87.56 84 ASN A O 1
ATOM 674 N N . LYS A 1 85 ? -13.744 1.893 6.213 1.00 88.44 85 LYS A N 1
ATOM 675 C CA . LYS A 1 85 ? -12.904 0.853 5.590 1.00 88.44 85 LYS A CA 1
ATOM 676 C C . LYS A 1 85 ? -11.681 0.498 6.441 1.00 88.44 85 LYS A C 1
ATOM 678 O O . LYS A 1 85 ? -11.230 -0.643 6.418 1.00 88.44 85 LYS A O 1
ATOM 683 N N . ALA A 1 86 ? -11.130 1.464 7.181 1.00 87.50 86 ALA A N 1
ATOM 684 C CA . ALA A 1 86 ? -10.031 1.207 8.109 1.00 87.50 86 ALA A CA 1
ATOM 685 C C . ALA A 1 86 ? -10.485 0.377 9.323 1.00 87.50 86 ALA A C 1
ATOM 687 O O . ALA A 1 86 ? -9.769 -0.535 9.732 1.00 87.50 86 ALA A O 1
ATOM 688 N N . ILE A 1 87 ? -11.667 0.671 9.874 1.00 86.62 87 ILE A N 1
ATOM 689 C CA . ILE A 1 87 ? -12.274 -0.085 10.979 1.00 86.62 87 ILE A CA 1
ATOM 690 C C . ILE A 1 87 ? -12.622 -1.508 10.534 1.00 86.62 87 ILE A C 1
ATOM 692 O O . ILE A 1 87 ? -12.270 -2.460 11.227 1.00 86.62 87 ILE A O 1
ATOM 696 N N . ASP A 1 88 ? -13.239 -1.663 9.363 1.00 88.56 88 ASP A N 1
ATOM 697 C CA . ASP A 1 88 ? -13.590 -2.972 8.804 1.00 88.56 88 ASP A CA 1
ATOM 698 C C . ASP A 1 88 ? -12.338 -3.841 8.632 1.00 88.56 88 ASP A C 1
ATOM 700 O O . ASP A 1 88 ? -12.267 -4.944 9.173 1.00 88.56 88 ASP A O 1
ATOM 704 N N . LEU A 1 89 ? -11.295 -3.296 7.990 1.00 87.19 89 LEU A N 1
ATOM 705 C CA . LEU A 1 89 ? -10.022 -3.996 7.817 1.00 87.19 89 LEU A CA 1
ATOM 706 C C . LEU A 1 89 ? -9.369 -4.353 9.159 1.00 87.19 89 LEU A C 1
ATOM 708 O O . LEU A 1 89 ? -8.723 -5.390 9.268 1.00 87.19 89 LEU A O 1
ATOM 712 N N . PHE A 1 90 ? -9.506 -3.512 10.185 1.00 85.44 90 PHE A N 1
ATOM 713 C CA . PHE A 1 90 ? -8.980 -3.820 11.512 1.00 85.44 90 PHE A CA 1
ATOM 714 C C . PHE A 1 90 ? -9.700 -4.984 12.184 1.00 85.44 90 PHE A C 1
ATOM 716 O O . PHE A 1 90 ? -9.043 -5.837 12.779 1.00 85.44 90 PHE A O 1
ATOM 723 N N . ASN A 1 91 ? -11.026 -5.040 12.068 1.00 87.00 91 ASN A N 1
ATOM 724 C CA . ASN A 1 91 ? -11.840 -6.094 12.670 1.00 87.00 91 ASN A CA 1
ATOM 725 C C . ASN A 1 91 ? -11.522 -7.483 12.087 1.00 87.00 91 ASN A C 1
ATOM 727 O O . ASN A 1 91 ? -11.696 -8.494 12.766 1.00 87.00 91 ASN A O 1
ATOM 731 N N . GLU A 1 92 ? -10.992 -7.548 10.864 1.00 85.69 92 GLU A N 1
ATOM 732 C CA . GLU A 1 92 ? -10.506 -8.789 10.247 1.00 85.69 92 GLU A CA 1
ATOM 733 C C . GLU A 1 92 ? -9.169 -9.289 10.843 1.00 85.69 92 GLU A C 1
ATOM 735 O O . GLU A 1 92 ? -8.768 -10.444 10.647 1.00 85.69 92 GLU A O 1
ATOM 740 N N . ILE A 1 93 ? -8.455 -8.454 11.606 1.00 84.88 93 ILE A N 1
ATOM 741 C CA . ILE A 1 93 ? -7.136 -8.776 12.159 1.00 84.88 93 ILE A CA 1
ATOM 742 C C . ILE A 1 93 ? -7.294 -9.501 13.498 1.00 84.88 93 ILE A C 1
ATOM 74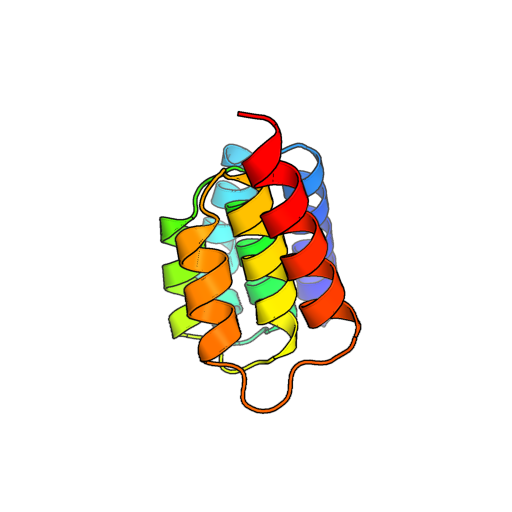4 O O . ILE A 1 93 ? -7.505 -8.890 14.539 1.00 84.88 93 ILE A O 1
ATOM 748 N N . LYS A 1 94 ? -7.070 -10.821 13.507 1.00 81.69 94 LYS A N 1
ATOM 749 C CA . LYS A 1 94 ? -7.163 -11.641 14.736 1.00 81.69 94 LYS A CA 1
ATOM 750 C C . LYS A 1 94 ? -6.206 -11.235 15.869 1.00 81.69 94 LYS A C 1
ATOM 752 O O . LYS A 1 94 ? -6.519 -11.476 17.024 1.00 81.69 94 LYS A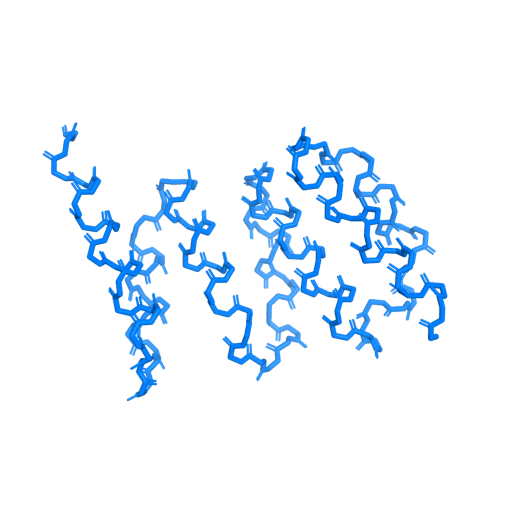 O 1
ATOM 757 N N . ASN A 1 95 ? -5.026 -10.700 15.545 1.00 82.62 95 ASN A N 1
ATOM 758 C CA . ASN A 1 95 ? -3.991 -10.319 16.518 1.00 82.62 95 ASN A CA 1
ATOM 759 C C . ASN A 1 95 ? -3.278 -9.042 16.044 1.00 82.62 95 ASN A C 1
ATOM 761 O O . ASN A 1 95 ? -2.227 -9.138 15.393 1.00 82.62 95 ASN A O 1
ATOM 765 N N . PRO A 1 96 ? -3.863 -7.855 16.275 1.00 81.56 96 PRO A N 1
ATOM 766 C CA . PRO A 1 96 ? -3.255 -6.601 15.863 1.00 81.56 96 PRO A CA 1
ATOM 767 C C . PRO A 1 96 ? -2.017 -6.309 16.717 1.00 81.56 96 PRO A C 1
ATOM 769 O O . PRO A 1 96 ? -2.011 -6.515 17.927 1.00 81.56 96 PRO A O 1
ATOM 772 N N . ASN A 1 97 ? -0.947 -5.838 16.077 1.00 83.00 97 ASN A N 1
ATOM 773 C CA . ASN A 1 97 ? 0.239 -5.364 16.788 1.00 83.00 97 ASN A CA 1
ATOM 774 C C . ASN A 1 97 ? 0.070 -3.895 17.210 1.00 83.00 97 ASN A C 1
ATOM 776 O O . ASN A 1 97 ? -0.849 -3.208 16.763 1.00 83.00 97 ASN A O 1
ATOM 780 N N . GLU A 1 98 ? 0.992 -3.399 18.034 1.00 84.75 98 GLU A N 1
ATOM 781 C CA . GLU A 1 98 ? 0.979 -2.024 18.552 1.00 84.75 98 GLU A CA 1
ATOM 782 C C . GLU A 1 98 ? 0.860 -0.961 17.444 1.00 84.75 98 GLU A C 1
ATOM 784 O O . GLU A 1 98 ? 0.096 -0.007 17.566 1.00 84.75 98 GLU A O 1
ATOM 789 N N . ILE A 1 99 ? 1.546 -1.161 16.312 1.00 82.75 99 ILE A N 1
ATOM 790 C CA . ILE A 1 99 ? 1.497 -0.241 15.164 1.00 82.75 99 ILE A CA 1
ATOM 791 C C . ILE A 1 99 ? 0.073 -0.131 14.611 1.00 82.75 99 ILE A C 1
ATOM 793 O O . ILE A 1 99 ? -0.396 0.970 14.330 1.00 82.75 99 ILE A O 1
ATOM 797 N N . ILE A 1 100 ? -0.604 -1.265 14.429 1.00 83.00 100 ILE A N 1
ATOM 798 C CA . ILE A 1 100 ? -1.970 -1.316 13.906 1.00 83.00 100 ILE A CA 1
ATOM 799 C C . ILE A 1 100 ? -2.936 -0.646 14.889 1.00 83.00 100 ILE A C 1
ATOM 801 O O . ILE A 1 100 ? -3.743 0.176 14.469 1.00 83.00 100 ILE A O 1
ATOM 805 N N . ILE A 1 101 ? -2.812 -0.938 16.186 1.00 83.50 101 ILE A N 1
ATOM 806 C CA . ILE A 1 101 ? -3.656 -0.353 17.237 1.00 83.50 101 ILE A CA 1
ATOM 807 C C . ILE A 1 101 ? -3.526 1.180 17.253 1.00 83.50 101 ILE A C 1
ATOM 809 O O . ILE A 1 101 ? -4.531 1.890 17.200 1.00 83.50 101 ILE A O 1
ATOM 813 N N . ASN A 1 102 ? -2.294 1.700 17.230 1.00 83.19 102 ASN A N 1
ATOM 814 C CA . ASN A 1 102 ? -2.030 3.142 17.205 1.00 83.19 102 ASN A CA 1
ATOM 815 C C . ASN A 1 102 ? -2.613 3.831 15.958 1.00 83.19 102 ASN A C 1
ATOM 817 O O . ASN A 1 102 ? -3.046 4.982 16.029 1.00 83.19 102 ASN A O 1
ATOM 821 N N . LEU A 1 103 ? -2.663 3.138 14.814 1.00 82.00 103 LEU A N 1
ATOM 822 C CA . LEU A 1 103 ? -3.264 3.684 13.595 1.00 82.00 103 LEU A CA 1
ATOM 823 C C . LEU A 1 103 ? -4.773 3.905 13.732 1.00 82.00 103 LEU A C 1
ATOM 825 O O . LEU A 1 103 ? -5.249 4.943 13.276 1.00 82.00 103 LEU A O 1
ATOM 829 N N . LEU A 1 104 ? -5.521 3.009 14.384 1.00 79.81 104 LEU A N 1
ATOM 830 C CA . LEU A 1 104 ? -6.950 3.263 14.617 1.00 79.81 104 LEU A CA 1
ATOM 831 C C . LEU A 1 104 ? -7.203 4.341 15.645 1.00 79.81 104 LEU A C 1
ATOM 833 O O . LEU A 1 104 ? -8.110 5.137 15.438 1.00 79.81 104 LEU A O 1
ATOM 837 N N . PHE A 1 105 ? -6.418 4.407 16.720 1.00 80.06 105 PHE A N 1
ATOM 838 C CA . PHE A 1 105 ? -6.562 5.508 17.671 1.00 80.06 105 PHE A CA 1
ATOM 839 C C . PHE A 1 105 ? -6.430 6.864 16.965 1.00 80.06 105 PHE A C 1
ATOM 841 O O . PHE A 1 105 ? -7.262 7.746 17.178 1.00 80.06 105 PHE A O 1
ATOM 848 N N . ASN A 1 106 ? -5.464 6.996 16.049 1.00 75.06 106 ASN A N 1
ATOM 849 C CA . ASN A 1 106 ? -5.314 8.192 15.219 1.00 75.06 106 ASN A CA 1
ATOM 850 C C . ASN A 1 106 ? -6.499 8.405 14.263 1.00 75.06 106 ASN A C 1
ATOM 852 O O . ASN A 1 106 ? -6.969 9.533 14.130 1.00 75.06 106 ASN A O 1
ATOM 856 N N . ALA A 1 107 ? -7.012 7.344 13.632 1.00 72.88 107 ALA A N 1
ATOM 857 C CA . ALA A 1 107 ? -8.194 7.416 12.769 1.00 72.88 107 ALA A CA 1
ATOM 858 C C . ALA A 1 107 ? -9.432 7.936 13.524 1.00 72.88 107 ALA A C 1
ATOM 860 O O . ALA A 1 107 ? -10.106 8.859 13.070 1.00 72.88 107 ALA A O 1
ATOM 861 N N . CYS A 1 108 ? -9.698 7.379 14.708 1.00 70.12 108 CYS A N 1
ATOM 862 C CA . CYS A 1 108 ? -10.814 7.759 15.571 1.00 70.12 108 CYS A CA 1
ATOM 863 C C . CYS A 1 108 ? -10.660 9.184 16.121 1.00 70.12 108 CYS A C 1
ATOM 865 O O . CYS A 1 108 ? -11.649 9.900 16.271 1.00 70.12 108 CYS A O 1
ATOM 867 N N . ALA A 1 109 ? -9.430 9.620 16.411 1.00 72.69 109 ALA A N 1
ATOM 868 C CA . ALA A 1 109 ? -9.159 10.992 16.836 1.00 72.69 109 ALA A CA 1
ATOM 869 C C . ALA A 1 109 ? -9.427 12.009 15.713 1.00 72.69 109 ALA A C 1
ATOM 871 O O . ALA A 1 109 ? -9.945 13.090 15.981 1.00 72.69 109 ALA A O 1
ATOM 872 N N . GLN A 1 110 ? -9.132 11.658 14.457 1.00 65.06 110 GLN A N 1
ATOM 873 C CA . GLN A 1 110 ? -9.379 12.524 13.298 1.00 65.06 110 GLN A CA 1
ATOM 874 C C . GLN A 1 110 ? -10.870 12.663 12.953 1.00 65.06 110 GLN A C 1
ATOM 876 O O . GLN A 1 110 ? -11.273 13.709 12.451 1.00 65.06 110 GLN A O 1
ATOM 881 N N . GLN A 1 111 ? -11.705 11.670 13.279 1.00 60.88 111 GLN A N 1
ATOM 882 C CA . GLN A 1 111 ? -13.159 11.740 13.076 1.00 60.88 111 GLN A CA 1
ATOM 883 C C . GLN A 1 111 ? -13.876 12.747 13.987 1.00 60.88 111 GLN A C 1
ATOM 885 O O . GLN A 1 111 ? -14.942 13.221 13.622 1.00 60.88 111 GLN A O 1
ATOM 890 N N . LYS A 1 112 ? -13.329 13.075 15.167 1.00 53.16 112 LYS A N 1
ATOM 891 C CA . LYS A 1 112 ? -13.975 14.000 16.122 1.00 53.16 112 LYS A CA 1
ATOM 892 C C . LYS A 1 112 ? -13.767 15.488 15.806 1.00 53.16 112 LYS A C 1
ATOM 894 O O . LYS A 1 112 ? -14.307 16.326 16.520 1.00 53.16 112 LYS A O 1
ATOM 899 N N . ASN A 1 113 ? -12.984 15.808 14.776 1.00 48.53 113 ASN A N 1
ATOM 900 C CA . ASN A 1 113 ? -12.670 17.183 14.372 1.00 48.53 113 ASN A CA 1
ATOM 901 C C . ASN A 1 113 ? -13.471 17.660 13.143 1.00 48.53 113 ASN A C 1
ATOM 903 O O . ASN A 1 113 ? -13.130 18.691 12.565 1.00 48.53 113 ASN A O 1
ATOM 907 N N . HIS A 1 114 ? -14.515 16.926 12.752 1.00 43.84 114 HIS A N 1
ATOM 908 C CA . HIS A 1 114 ? -15.492 17.291 11.724 1.00 43.84 114 HIS A CA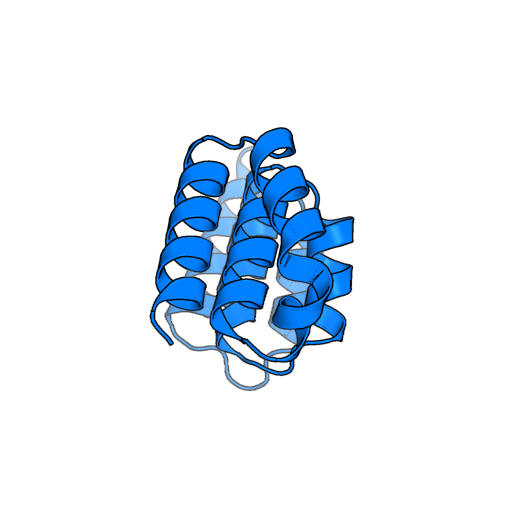 1
ATOM 909 C C . HIS A 1 114 ? -16.907 17.160 12.284 1.00 43.84 114 HIS A C 1
ATOM 911 O O . HIS A 1 114 ? -17.768 17.945 11.830 1.00 43.84 114 HIS A O 1
#